Protein AF-A0A1Z9BUB0-F1 (afdb_monomer)

Sequence (163 aa):
MLRFAGHALKAGPKAVQWLTKGIGPGEMILRVLPDVGFGVMAGVQTPGDLTDKLIAGGTQALGGVTGGLLGGKLGGKNQLLANVLDIGGSYAGDFGGMMIGDNAQRLKDKLMGGEGLTAWERMSAEQQAQYAQELEQQILTQYGLIPGTREQYADPTSGYGVA

Mean predicted aligned error: 12.98 Å

Foldseek 3Di:
DVVVVVVCVVVVVVLVCVLCPPQDPVNLCVLLVVQLVVLQVQLVPQDDDNVLSCLRSVLSSVLLSSQLSVQLVVLPPPNVSSNVRSNVRSVVSNVVSNVVSQQVQLVVQVVVVHPSGRSVRVVVVVVVVVVVVVVVVVVCVVVPPDPDDDDDDDDPPPPDDDD

Radius of gyration: 27.04 Å; Cα contacts (8 Å, |Δi|>4): 173; chains: 1; bounding box: 75×51×56 Å

Solvent-accessible surface area (backbone atoms only — not comparable to full-atom values): 8633 Å² total; per-residue (Å²): 116,72,71,56,56,59,47,50,66,62,42,49,63,54,50,52,51,56,57,49,62,90,60,50,75,70,58,46,49,68,61,37,48,59,26,44,50,51,7,51,51,43,18,71,71,42,50,78,53,72,66,54,12,48,40,41,11,47,29,22,18,53,17,11,40,53,21,15,42,50,21,25,57,74,27,60,90,41,64,68,51,10,52,53,29,16,54,54,18,18,54,52,16,25,56,53,13,44,57,52,23,44,53,51,36,15,49,50,27,42,76,74,73,48,94,40,44,32,51,65,54,47,52,52,53,52,51,51,54,51,52,52,52,52,51,50,52,51,50,45,61,74,69,60,77,62,94,81,82,85,83,79,80,79,69,87,83,71,85,73,77,92,131

Structure (mmCIF, N/CA/C/O backbone):
data_AF-A0A1Z9BUB0-F1
#
_entry.id   AF-A0A1Z9BUB0-F1
#
loop_
_atom_site.group_PDB
_atom_site.id
_atom_site.type_symbol
_atom_site.label_atom_id
_atom_site.label_alt_id
_atom_site.label_comp_id
_atom_site.label_asym_id
_atom_site.label_entity_id
_atom_site.label_seq_id
_atom_site.pdbx_PDB_ins_code
_atom_site.Cartn_x
_atom_site.Cartn_y
_atom_site.Cartn_z
_atom_site.occupancy
_atom_site.B_iso_or_equiv
_atom_site.auth_seq_id
_atom_site.auth_comp_id
_atom_site.auth_asym_id
_atom_site.auth_atom_id
_atom_site.pdbx_PDB_model_num
ATOM 1 N N . MET A 1 1 ? -21.123 14.481 -14.863 1.00 49.44 1 MET A N 1
ATOM 2 C CA . MET A 1 1 ? -20.197 13.864 -13.881 1.00 49.44 1 MET A CA 1
ATOM 3 C C . MET A 1 1 ? -20.028 14.668 -12.576 1.00 49.44 1 MET A C 1
ATOM 5 O O . MET A 1 1 ? -19.907 14.048 -11.529 1.00 49.44 1 MET A O 1
ATOM 9 N N . LEU A 1 2 ? -20.135 16.008 -12.567 1.00 53.00 2 LEU A N 1
ATOM 10 C CA . LEU A 1 2 ? -19.987 16.858 -11.359 1.00 53.00 2 LEU A CA 1
ATOM 11 C C . LEU A 1 2 ? -20.948 16.565 -10.179 1.00 53.00 2 LEU A C 1
ATOM 13 O O . LEU A 1 2 ? -20.572 16.727 -9.021 1.00 53.00 2 LEU A O 1
ATOM 17 N N . ARG A 1 3 ? -22.178 16.094 -10.434 1.00 56.69 3 ARG A N 1
ATOM 18 C CA . ARG A 1 3 ? -23.158 15.773 -9.370 1.00 56.69 3 ARG A CA 1
ATOM 19 C C . ARG A 1 3 ? -22.793 14.540 -8.530 1.00 56.69 3 ARG A C 1
ATOM 21 O O . ARG A 1 3 ? -23.112 14.514 -7.342 1.00 56.69 3 ARG A O 1
ATOM 28 N N . PHE A 1 4 ? -22.113 13.559 -9.128 1.00 55.34 4 PHE A N 1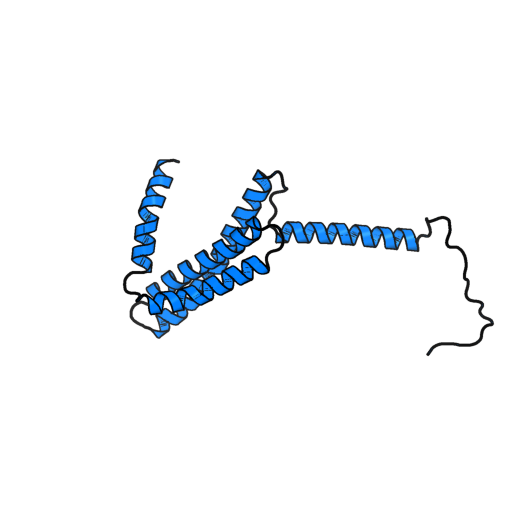
ATOM 29 C CA . PHE A 1 4 ? -21.660 12.348 -8.435 1.00 55.34 4 PHE A CA 1
ATOM 30 C C . PHE A 1 4 ? -20.455 12.631 -7.532 1.00 55.34 4 PHE A C 1
ATOM 32 O O . PHE A 1 4 ? -20.446 12.194 -6.385 1.00 55.34 4 PHE A O 1
ATOM 39 N N . ALA A 1 5 ? -19.505 13.453 -7.991 1.00 54.84 5 ALA A N 1
ATOM 40 C CA . ALA A 1 5 ? -18.363 13.886 -7.182 1.00 54.84 5 ALA A CA 1
ATOM 41 C C . ALA A 1 5 ? -18.803 14.638 -5.909 1.00 54.84 5 ALA A C 1
ATOM 43 O O . ALA A 1 5 ? -18.309 14.361 -4.818 1.00 54.84 5 ALA A O 1
ATOM 44 N N . GLY A 1 6 ? -19.807 15.519 -6.014 1.00 59.19 6 GLY A N 1
ATOM 45 C CA . GLY A 1 6 ? -20.368 16.224 -4.855 1.00 59.19 6 GLY A CA 1
ATOM 46 C C . GLY A 1 6 ? -21.118 15.323 -3.861 1.00 59.19 6 GLY A C 1
ATOM 47 O O . GLY A 1 6 ? -21.157 15.631 -2.671 1.00 59.19 6 GLY A O 1
ATOM 48 N N . HIS A 1 7 ? -21.699 14.207 -4.318 1.00 55.84 7 HIS A N 1
ATOM 49 C CA . HIS A 1 7 ? -22.320 13.211 -3.434 1.00 55.84 7 HIS A CA 1
ATOM 50 C C . HIS A 1 7 ? -21.278 12.315 -2.761 1.00 55.84 7 HIS A C 1
ATOM 52 O O . HIS A 1 7 ? -21.384 12.082 -1.560 1.00 55.84 7 HIS A O 1
ATOM 58 N N . ALA A 1 8 ? -20.242 11.887 -3.487 1.00 57.12 8 ALA A N 1
ATOM 59 C CA . ALA A 1 8 ? -19.133 11.114 -2.930 1.00 57.12 8 ALA A CA 1
ATOM 60 C C . ALA A 1 8 ? -18.386 11.896 -1.833 1.00 57.12 8 ALA A C 1
ATOM 62 O O . ALA A 1 8 ? -18.169 11.374 -0.741 1.00 57.12 8 ALA A O 1
ATOM 63 N N . LEU A 1 9 ? -18.112 13.186 -2.067 1.00 58.09 9 LEU A N 1
ATOM 64 C CA . LEU A 1 9 ? -17.485 14.078 -1.081 1.00 58.09 9 LEU A CA 1
ATOM 65 C C . LEU A 1 9 ? -18.329 14.270 0.191 1.00 58.09 9 LEU A C 1
ATOM 67 O O . LEU A 1 9 ? -17.778 14.430 1.275 1.00 58.09 9 LEU A O 1
ATOM 71 N N . LYS A 1 10 ? -19.664 14.227 0.090 1.00 66.06 10 LYS A N 1
ATOM 72 C CA . LYS A 1 10 ? -20.571 14.314 1.252 1.00 66.06 10 LYS A CA 1
ATOM 73 C C . LYS A 1 10 ? -20.809 12.966 1.938 1.00 66.06 10 LYS A C 1
ATOM 75 O O . LYS A 1 10 ? -21.146 12.936 3.121 1.00 66.06 10 LYS A O 1
ATOM 80 N N . ALA A 1 11 ? -20.669 11.864 1.205 1.00 66.88 11 ALA A N 1
ATOM 81 C CA . ALA A 1 11 ? -20.837 10.511 1.719 1.00 66.88 11 ALA A CA 1
ATOM 82 C C . ALA A 1 11 ? -19.594 10.023 2.472 1.00 66.88 11 ALA A C 1
ATOM 84 O O . ALA A 1 11 ? -19.746 9.332 3.474 1.00 66.88 11 ALA A O 1
ATOM 85 N N . GLY A 1 12 ? -18.392 10.438 2.054 1.00 71.75 12 GLY A N 1
ATOM 86 C CA . GLY A 1 12 ? -17.124 10.052 2.682 1.00 71.75 12 GLY A CA 1
ATOM 87 C C . GLY A 1 12 ? -17.086 10.296 4.197 1.00 71.75 12 GLY A C 1
ATOM 88 O O . GLY A 1 12 ? -16.928 9.337 4.950 1.00 71.75 12 GLY A O 1
ATOM 89 N N . PRO A 1 13 ? -17.339 11.528 4.682 1.00 77.38 13 PRO A N 1
ATOM 90 C CA . PRO A 1 13 ? -17.339 11.815 6.116 1.00 77.38 13 PRO A CA 1
ATOM 91 C C . PRO A 1 13 ? -18.377 11.000 6.894 1.00 77.38 13 PRO A C 1
ATOM 93 O O . PRO A 1 13 ? -18.106 10.556 8.005 1.00 77.38 13 PRO A O 1
ATOM 96 N N . LYS A 1 14 ? -19.554 10.748 6.303 1.00 80.62 14 LYS A N 1
ATOM 97 C CA . LYS A 1 14 ? -20.608 9.930 6.926 1.00 80.62 14 LYS A CA 1
ATOM 98 C C . LYS A 1 14 ? -20.247 8.447 6.966 1.00 80.62 14 LYS A C 1
ATOM 100 O O . LYS A 1 14 ? -20.568 7.785 7.946 1.00 80.62 14 LYS A O 1
ATOM 105 N N . ALA A 1 15 ? -19.595 7.931 5.928 1.00 76.88 15 ALA A N 1
ATOM 106 C CA . ALA A 1 15 ? -19.131 6.551 5.867 1.00 76.88 15 ALA A CA 1
ATOM 107 C C . ALA A 1 15 ? -18.017 6.307 6.889 1.00 76.88 15 ALA A C 1
ATOM 109 O O . ALA A 1 15 ? -18.110 5.361 7.665 1.00 76.88 15 ALA A O 1
ATOM 110 N N . VAL A 1 16 ? -17.039 7.216 6.972 1.00 78.81 16 VAL A N 1
ATOM 111 C CA . VAL A 1 16 ? -15.986 7.178 7.997 1.00 78.81 16 VAL A CA 1
ATOM 112 C C . VAL A 1 16 ? -16.600 7.275 9.388 1.00 78.81 16 VAL A C 1
ATOM 114 O O . VAL A 1 16 ? -16.339 6.424 10.227 1.00 78.81 16 VAL A O 1
ATOM 117 N N . GLN A 1 17 ? -17.481 8.251 9.629 1.00 82.12 17 GLN A N 1
ATOM 118 C CA . GLN A 1 17 ? -18.158 8.392 10.919 1.00 82.12 17 GLN A CA 1
ATOM 119 C C . GLN A 1 17 ? -18.971 7.147 11.277 1.00 82.12 17 GLN A C 1
ATOM 121 O O . GLN A 1 17 ? -19.027 6.764 12.440 1.00 82.12 17 GLN A O 1
ATOM 126 N N . TRP A 1 18 ? -19.613 6.504 10.302 1.00 84.12 18 TRP A N 1
ATOM 127 C CA . TRP A 1 18 ? -20.315 5.251 10.531 1.00 84.12 18 TRP A CA 1
ATOM 128 C C . TRP A 1 18 ? -19.324 4.142 10.894 1.00 84.12 18 TRP A C 1
ATOM 130 O O . TRP A 1 18 ? -19.525 3.512 11.929 1.00 84.12 18 TRP A O 1
ATOM 140 N N . LEU A 1 19 ? -18.262 3.920 10.118 1.00 81.75 19 LEU A N 1
ATOM 141 C CA . LEU A 1 19 ? -17.247 2.886 10.371 1.00 81.75 19 LEU A CA 1
ATOM 142 C C . LEU A 1 19 ? -16.574 3.037 11.741 1.00 81.75 19 LEU A C 1
ATOM 144 O O . LEU A 1 19 ? -16.352 2.044 12.421 1.00 81.75 19 LEU A O 1
ATOM 148 N N . THR A 1 20 ? -16.324 4.269 12.180 1.00 83.31 20 THR A N 1
ATOM 149 C CA . THR A 1 20 ? -15.626 4.548 13.442 1.00 83.31 20 THR A CA 1
ATOM 150 C C . THR A 1 20 ? -16.556 4.691 14.650 1.00 83.31 20 THR A C 1
ATOM 152 O O . THR A 1 20 ? -16.093 4.760 15.790 1.00 83.31 20 THR A O 1
ATOM 155 N N . LYS A 1 21 ? -17.881 4.723 14.445 1.00 85.38 21 LYS A N 1
ATOM 156 C CA . LYS A 1 21 ? -18.854 4.923 15.528 1.00 85.38 21 LYS A CA 1
ATOM 157 C C . LYS A 1 21 ? -18.776 3.797 16.560 1.00 85.38 21 LYS A C 1
ATOM 159 O O . LYS A 1 21 ? -19.112 2.656 16.256 1.00 85.38 21 LYS A O 1
ATOM 164 N N . GLY A 1 22 ? -18.467 4.162 17.804 1.00 78.94 22 GLY A N 1
ATOM 165 C CA . GLY A 1 22 ? -18.427 3.238 18.942 1.00 78.94 22 GLY A CA 1
ATOM 166 C C . GLY A 1 22 ? -17.057 2.610 19.198 1.00 78.94 22 GLY A C 1
ATOM 167 O O . GLY A 1 22 ? -16.927 1.874 20.167 1.00 78.94 22 GLY A O 1
ATOM 168 N N . ILE A 1 23 ? -16.050 2.930 18.380 1.00 80.94 23 ILE A N 1
ATOM 169 C CA . ILE A 1 23 ? -14.666 2.495 18.578 1.00 80.94 23 ILE A CA 1
ATOM 170 C C . ILE A 1 23 ? -13.935 3.566 19.393 1.00 80.94 23 ILE A C 1
ATOM 172 O O . ILE A 1 23 ? -13.947 4.747 19.038 1.00 80.94 23 ILE A O 1
ATOM 176 N N . GLY A 1 24 ? -13.312 3.166 20.502 1.00 85.69 24 GLY A N 1
ATOM 177 C CA . GLY A 1 24 ? -12.505 4.074 21.317 1.00 85.69 24 GLY A CA 1
ATOM 178 C C . GLY A 1 24 ? -11.199 4.480 20.611 1.00 85.69 24 GLY A C 1
ATOM 179 O O . GLY A 1 24 ? -10.694 3.718 19.789 1.00 85.69 24 GLY A O 1
ATOM 180 N N . PRO A 1 25 ? -10.584 5.630 20.948 1.00 82.06 25 PRO A N 1
ATOM 181 C CA . PRO A 1 25 ? -9.336 6.074 20.315 1.00 82.06 25 PRO A CA 1
ATOM 182 C C . PRO A 1 25 ? -8.186 5.060 20.424 1.00 82.06 25 PRO A C 1
ATOM 184 O O . PRO A 1 25 ? -7.445 4.868 19.466 1.00 82.06 25 PRO A O 1
ATOM 187 N N . GLY A 1 26 ? -8.056 4.375 21.567 1.00 83.31 26 GLY A N 1
ATOM 188 C CA . GLY A 1 26 ? -7.028 3.345 21.762 1.00 83.31 26 GLY A CA 1
ATOM 189 C C . GLY A 1 26 ? -7.270 2.085 20.926 1.00 83.31 26 GLY A C 1
ATOM 190 O O . GLY A 1 26 ? -6.343 1.560 20.321 1.00 83.31 26 GLY A O 1
ATOM 191 N N . GLU A 1 27 ? -8.524 1.638 20.830 1.00 80.75 27 GLU A N 1
ATOM 192 C CA . GLU A 1 27 ? -8.912 0.496 19.991 1.00 80.75 27 GLU A CA 1
ATOM 193 C C . GLU A 1 27 ? -8.751 0.818 18.499 1.00 80.75 27 GLU A C 1
ATOM 195 O O . GLU A 1 27 ? -8.285 -0.018 17.733 1.00 80.75 27 GLU A O 1
ATOM 200 N N . MET A 1 28 ? -9.058 2.056 18.096 1.00 83.94 28 MET A N 1
ATOM 201 C CA . MET A 1 28 ? -8.836 2.542 16.734 1.00 83.94 28 MET A CA 1
ATOM 202 C C . MET A 1 28 ? -7.359 2.470 16.348 1.00 83.94 28 MET A C 1
ATOM 204 O O . MET A 1 28 ? -7.033 1.972 15.278 1.00 83.94 28 MET A O 1
ATOM 208 N N . ILE A 1 29 ? -6.461 2.936 17.222 1.00 85.31 29 ILE A N 1
ATOM 209 C CA . ILE A 1 29 ? -5.017 2.871 16.968 1.00 85.31 29 ILE A CA 1
ATOM 210 C C . ILE A 1 29 ? -4.577 1.419 16.790 1.00 85.31 29 ILE A C 1
ATOM 212 O O . ILE A 1 29 ? -3.883 1.118 15.827 1.00 85.31 29 ILE A O 1
ATOM 216 N N . LEU A 1 30 ? -5.010 0.514 17.673 1.00 83.88 30 LEU A N 1
ATOM 217 C CA . LEU A 1 30 ? -4.634 -0.900 17.594 1.00 83.88 30 LEU A CA 1
ATOM 218 C C . LEU A 1 30 ? -5.158 -1.596 16.331 1.00 83.88 30 LEU A C 1
ATOM 220 O O . LEU A 1 30 ? -4.496 -2.506 15.844 1.00 83.88 30 LEU A O 1
ATOM 224 N N . ARG A 1 31 ? -6.302 -1.160 15.791 1.00 77.94 31 ARG A N 1
ATOM 225 C CA . ARG A 1 31 ? -6.837 -1.659 14.515 1.00 77.94 31 ARG A CA 1
ATOM 226 C C . ARG A 1 31 ? -6.129 -1.078 13.295 1.00 77.94 31 ARG A C 1
ATOM 228 O O . ARG A 1 31 ? -5.878 -1.795 12.344 1.00 77.94 31 ARG A O 1
ATOM 235 N N . VAL A 1 32 ? -5.793 0.209 13.323 1.00 83.81 32 VAL A N 1
ATOM 236 C CA . VAL A 1 32 ? -5.187 0.910 12.178 1.00 83.81 32 VAL A CA 1
ATOM 237 C C . VAL A 1 32 ? -3.692 0.613 12.044 1.00 83.81 32 VAL A C 1
ATOM 239 O O . VAL A 1 32 ? -3.162 0.583 10.936 1.00 83.81 32 VAL A O 1
ATOM 242 N N . LEU A 1 33 ? -2.989 0.408 13.162 1.00 85.12 33 LEU A N 1
ATOM 243 C CA . LEU A 1 33 ? -1.531 0.282 13.179 1.00 85.12 33 LEU A CA 1
ATOM 244 C C . LEU A 1 33 ? -0.998 -0.872 12.302 1.00 85.12 33 LEU A C 1
ATOM 246 O O . LEU A 1 33 ? -0.055 -0.617 11.550 1.00 85.12 33 LEU A O 1
ATOM 250 N N . PRO A 1 34 ? -1.556 -2.101 12.347 1.00 82.25 34 PRO A N 1
ATOM 251 C CA . PRO A 1 34 ? -1.088 -3.193 11.497 1.00 82.25 34 PRO A CA 1
ATOM 252 C C . PRO A 1 34 ? -1.241 -2.878 10.005 1.00 82.25 34 PRO A C 1
ATOM 254 O O . PRO A 1 34 ? -0.277 -3.039 9.261 1.00 82.25 34 PRO A O 1
ATOM 257 N N . ASP A 1 35 ? -2.394 -2.349 9.587 1.00 84.00 35 ASP A N 1
ATOM 258 C CA . ASP A 1 35 ? -2.690 -2.030 8.182 1.00 84.00 35 ASP A CA 1
ATOM 259 C C . ASP A 1 35 ? -1.799 -0.895 7.651 1.00 84.00 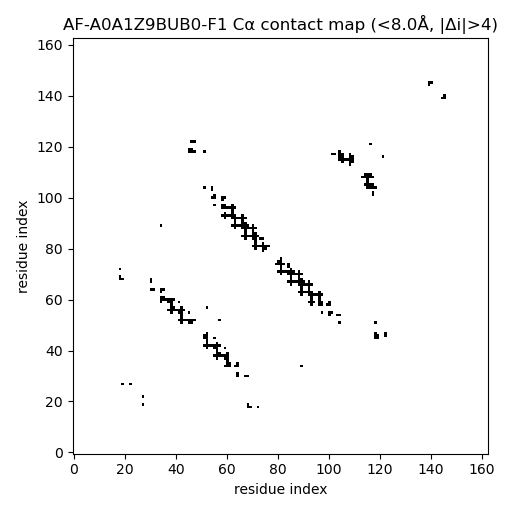35 ASP A C 1
ATOM 261 O O . ASP A 1 35 ? -1.292 -0.953 6.531 1.00 84.00 35 ASP A O 1
ATOM 265 N N . VAL A 1 36 ? -1.519 0.121 8.476 1.00 84.69 36 VAL A N 1
ATOM 266 C CA . VAL A 1 36 ? -0.523 1.156 8.152 1.00 84.69 36 VAL A CA 1
ATOM 267 C C . VAL A 1 36 ? 0.871 0.545 8.034 1.00 84.69 36 VAL A C 1
ATOM 269 O O . VAL A 1 36 ? 1.614 0.900 7.122 1.00 84.69 36 VAL A O 1
ATOM 272 N N . GLY A 1 37 ? 1.229 -0.387 8.920 1.00 85.38 37 GLY A N 1
ATOM 273 C CA . GLY A 1 37 ? 2.482 -1.134 8.839 1.00 85.38 37 GLY A CA 1
ATOM 274 C C . GLY A 1 37 ? 2.608 -1.909 7.527 1.00 85.38 37 GLY A C 1
ATOM 275 O O . GLY A 1 37 ? 3.630 -1.797 6.848 1.00 85.38 37 GLY A O 1
ATOM 276 N N . PHE A 1 38 ? 1.559 -2.630 7.125 1.00 82.50 38 PHE A N 1
ATOM 277 C CA . PHE A 1 38 ? 1.514 -3.341 5.847 1.00 82.50 38 PHE A CA 1
ATOM 278 C C . PHE A 1 38 ? 1.575 -2.390 4.654 1.00 82.50 38 PHE A C 1
ATOM 280 O O . PHE A 1 38 ? 2.337 -2.646 3.725 1.00 82.50 38 PHE A O 1
ATOM 287 N N . GLY A 1 39 ? 0.877 -1.256 4.700 1.00 78.88 39 GLY A N 1
ATOM 288 C CA . GLY A 1 39 ? 0.971 -0.232 3.663 1.00 78.88 39 GLY A CA 1
ATOM 289 C C . GLY A 1 39 ? 2.370 0.371 3.547 1.00 78.88 39 GLY A C 1
ATOM 290 O O . GLY A 1 39 ? 2.894 0.513 2.444 1.00 78.88 39 GLY A O 1
AT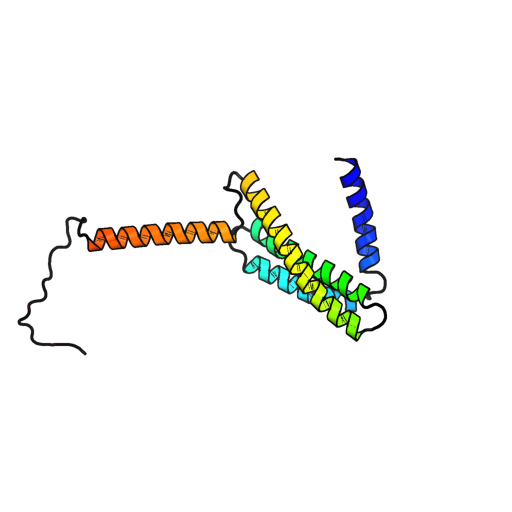OM 291 N N . VAL A 1 40 ? 3.043 0.663 4.663 1.00 88.12 40 VAL A N 1
ATOM 292 C CA . VAL A 1 40 ? 4.445 1.105 4.624 1.00 88.12 40 VAL A CA 1
ATOM 293 C C . VAL A 1 40 ? 5.304 0.035 3.964 1.00 88.12 40 VAL A C 1
ATOM 295 O O . VAL A 1 40 ? 6.002 0.351 3.004 1.00 88.12 40 VAL A O 1
ATOM 298 N N . MET A 1 41 ? 5.211 -1.223 4.408 1.00 89.38 41 MET A N 1
ATOM 299 C CA . MET A 1 41 ? 5.971 -2.340 3.834 1.00 89.38 41 MET A CA 1
ATOM 300 C C . MET A 1 41 ? 5.718 -2.506 2.334 1.00 89.38 41 MET A C 1
ATOM 302 O O . MET A 1 41 ? 6.674 -2.674 1.578 1.00 89.38 41 MET A O 1
ATOM 306 N N . ALA A 1 42 ? 4.467 -2.392 1.894 1.00 83.12 42 ALA A N 1
ATOM 307 C CA . ALA A 1 42 ? 4.097 -2.432 0.487 1.00 83.12 42 ALA A CA 1
ATOM 308 C C . ALA A 1 42 ? 4.738 -1.290 -0.308 1.00 83.12 42 ALA A C 1
ATOM 310 O O . ALA A 1 42 ? 5.318 -1.518 -1.369 1.00 83.12 42 ALA A O 1
ATOM 311 N N . GLY A 1 43 ? 4.717 -0.070 0.231 1.00 84.56 43 GLY A N 1
ATOM 312 C CA . GLY A 1 43 ? 5.405 1.069 -0.366 1.00 84.56 43 GLY A CA 1
ATOM 313 C C . GLY A 1 43 ? 6.920 0.862 -0.452 1.00 84.56 43 GLY A C 1
ATOM 314 O O . GLY A 1 43 ? 7.523 1.214 -1.460 1.00 84.56 43 GLY A O 1
ATOM 315 N N . VAL A 1 44 ? 7.555 0.257 0.560 1.00 91.00 44 VAL A N 1
ATOM 316 C CA . VAL A 1 44 ? 9.011 0.014 0.531 1.00 91.00 44 VAL A CA 1
ATOM 317 C C . VAL A 1 44 ? 9.384 -1.063 -0.491 1.00 91.00 44 VAL A C 1
ATOM 319 O O . VAL A 1 44 ? 10.393 -0.918 -1.180 1.00 91.00 44 VAL A O 1
ATOM 322 N N . GLN A 1 45 ? 8.570 -2.117 -0.595 1.00 88.25 45 GLN A N 1
ATOM 323 C CA . GLN A 1 45 ? 8.790 -3.247 -1.503 1.00 88.25 45 GLN A CA 1
ATOM 324 C C . GLN A 1 45 ? 8.429 -2.933 -2.956 1.00 88.25 45 GLN A C 1
ATOM 326 O O . GLN A 1 45 ? 8.928 -3.598 -3.858 1.00 88.25 45 GLN A O 1
ATOM 331 N N . THR A 1 46 ? 7.584 -1.930 -3.194 1.00 88.81 46 THR A N 1
ATOM 332 C CA . THR A 1 46 ? 7.197 -1.530 -4.548 1.00 88.81 46 THR A CA 1
ATOM 333 C C . THR A 1 46 ? 8.394 -0.901 -5.272 1.00 88.81 46 THR A C 1
ATOM 335 O O . THR A 1 46 ? 8.963 0.081 -4.777 1.00 88.81 46 THR A O 1
ATOM 338 N N . PRO A 1 47 ? 8.807 -1.441 -6.435 1.00 81.56 47 PRO A N 1
ATOM 339 C CA . PRO A 1 47 ? 9.854 -0.838 -7.249 1.00 81.56 47 PRO A CA 1
ATOM 340 C C . PRO A 1 47 ? 9.372 0.491 -7.856 1.00 81.56 47 PRO A C 1
ATOM 342 O O . PRO A 1 47 ? 8.184 0.797 -7.856 1.00 81.56 47 PRO A O 1
ATOM 345 N N . GLY A 1 48 ? 10.288 1.300 -8.386 1.00 87.94 48 GLY A N 1
ATOM 346 C CA . GLY A 1 48 ? 9.949 2.569 -9.042 1.00 87.94 48 GLY A CA 1
ATOM 347 C C . GLY A 1 48 ? 10.045 3.805 -8.142 1.00 87.94 48 GLY A C 1
ATOM 348 O O . GLY A 1 48 ? 10.803 3.836 -7.166 1.00 87.94 48 GLY A O 1
ATOM 349 N N . ASP A 1 49 ? 9.326 4.862 -8.528 1.00 90.31 49 ASP A N 1
ATOM 350 C CA . ASP A 1 49 ? 9.459 6.195 -7.934 1.00 90.31 49 ASP A CA 1
ATOM 351 C C . ASP A 1 49 ? 8.637 6.378 -6.644 1.00 90.31 49 ASP A C 1
ATOM 353 O O . ASP A 1 49 ? 7.839 5.530 -6.246 1.00 90.31 49 ASP A O 1
ATOM 357 N N . LEU A 1 50 ? 8.824 7.516 -5.963 1.00 90.94 50 LEU A N 1
ATOM 358 C CA . LEU A 1 50 ? 8.096 7.829 -4.728 1.00 90.94 50 LEU A CA 1
ATOM 359 C C . LEU A 1 50 ? 6.569 7.821 -4.921 1.00 90.94 50 LEU A C 1
ATOM 361 O O . LEU A 1 50 ? 5.844 7.478 -3.991 1.00 90.94 50 LEU A O 1
ATOM 365 N N . THR A 1 51 ? 6.074 8.172 -6.108 1.00 88.88 51 THR A N 1
ATOM 366 C CA . THR A 1 51 ? 4.635 8.192 -6.400 1.00 88.88 51 THR A CA 1
ATOM 367 C C . THR A 1 51 ? 4.087 6.775 -6.484 1.00 88.88 51 THR A C 1
ATOM 369 O O . THR A 1 51 ? 3.046 6.498 -5.900 1.00 88.88 51 THR A O 1
ATOM 372 N N . ASP A 1 52 ? 4.797 5.860 -7.142 1.00 86.12 52 ASP A N 1
ATOM 373 C CA . ASP A 1 52 ? 4.394 4.456 -7.246 1.00 86.12 52 ASP A CA 1
ATOM 374 C C . ASP A 1 52 ? 4.351 3.788 -5.865 1.00 86.12 52 ASP A C 1
ATOM 376 O O . ASP A 1 52 ? 3.394 3.074 -5.551 1.00 86.12 52 ASP A O 1
ATOM 380 N N . LYS A 1 53 ? 5.327 4.111 -5.006 1.00 93.19 53 LYS A N 1
ATOM 381 C CA . LYS A 1 53 ? 5.393 3.663 -3.606 1.00 93.19 53 LYS A CA 1
ATOM 382 C C . LYS A 1 53 ? 4.278 4.241 -2.743 1.00 93.19 53 LYS A C 1
ATOM 384 O O . LYS A 1 53 ? 3.685 3.518 -1.947 1.00 93.19 53 LYS A O 1
ATOM 389 N N . LEU A 1 54 ? 3.984 5.534 -2.891 1.00 91.75 54 LEU A N 1
ATOM 390 C CA . LEU A 1 54 ? 2.888 6.189 -2.175 1.00 91.75 54 LEU A CA 1
ATOM 391 C C . LEU A 1 54 ? 1.527 5.658 -2.618 1.00 91.75 54 LEU A C 1
ATOM 393 O O . LEU A 1 54 ? 0.654 5.490 -1.772 1.00 91.75 54 LEU A O 1
ATOM 397 N N . ILE A 1 55 ? 1.346 5.374 -3.911 1.00 89.38 55 ILE A N 1
ATOM 398 C CA . ILE A 1 55 ? 0.126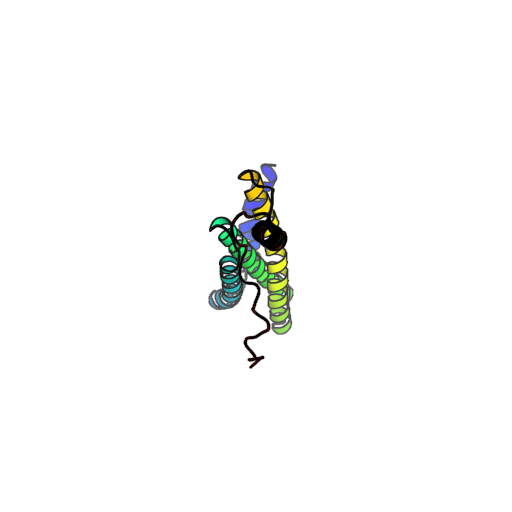 4.742 -4.411 1.00 89.38 55 ILE A CA 1
ATOM 399 C C . ILE A 1 55 ? 0.006 3.352 -3.798 1.00 89.38 55 ILE A C 1
ATOM 401 O O . ILE A 1 55 ? -0.978 3.112 -3.115 1.00 89.38 55 ILE A O 1
ATOM 405 N N . ALA A 1 56 ? 1.010 2.487 -3.955 1.00 85.75 56 ALA A N 1
ATOM 406 C CA . ALA A 1 56 ? 0.953 1.118 -3.448 1.00 85.75 56 ALA A CA 1
ATOM 407 C C . ALA A 1 56 ? 0.731 1.069 -1.930 1.00 85.75 56 ALA A C 1
ATOM 409 O O . ALA A 1 56 ? -0.212 0.441 -1.452 1.00 85.75 56 ALA A O 1
ATOM 410 N N . GLY A 1 57 ? 1.549 1.795 -1.167 1.00 85.69 57 GLY A N 1
ATOM 411 C CA . GLY A 1 57 ? 1.431 1.806 0.284 1.00 85.69 57 GLY A CA 1
ATOM 412 C C . GLY A 1 57 ? 0.173 2.503 0.790 1.00 85.69 57 GLY A C 1
ATOM 413 O O . GLY A 1 57 ? -0.451 2.044 1.746 1.00 85.69 57 GLY A O 1
ATOM 414 N N . GLY A 1 58 ? -0.241 3.587 0.132 1.00 87.75 58 GLY A N 1
ATOM 415 C CA . GLY A 1 58 ? -1.436 4.342 0.491 1.00 87.75 58 GLY A CA 1
ATOM 416 C C . GLY A 1 58 ? -2.726 3.587 0.189 1.00 87.75 58 GLY A C 1
ATOM 417 O O . GLY A 1 58 ? -3.615 3.547 1.036 1.00 87.75 58 GLY A O 1
ATOM 418 N N . THR A 1 59 ? -2.846 2.963 -0.985 1.00 86.62 59 THR A N 1
ATOM 419 C CA . THR A 1 59 ? -4.051 2.200 -1.341 1.00 86.62 59 THR A CA 1
ATOM 420 C C . THR A 1 59 ? -4.174 0.927 -0.527 1.00 86.62 59 THR A C 1
ATOM 422 O O . THR A 1 59 ? -5.293 0.561 -0.181 1.00 86.62 59 THR A O 1
ATOM 425 N N . GLN A 1 60 ? -3.055 0.288 -0.180 1.00 83.06 60 GLN A N 1
ATOM 426 C CA . GLN A 1 60 ? -3.069 -0.885 0.683 1.00 83.06 60 GLN A CA 1
ATOM 427 C C . GLN A 1 60 ? -3.433 -0.500 2.122 1.00 83.06 60 GLN A C 1
ATOM 429 O O . GLN A 1 60 ? -4.436 -0.986 2.621 1.00 83.06 60 GLN A O 1
ATOM 434 N N . ALA A 1 61 ? -2.772 0.495 2.731 1.00 86.25 61 ALA A N 1
ATOM 435 C CA . ALA A 1 61 ? -3.150 0.974 4.069 1.00 86.25 61 ALA A CA 1
ATOM 436 C C . ALA A 1 61 ? -4.626 1.403 4.156 1.00 86.25 61 ALA A C 1
ATOM 438 O O . ALA A 1 61 ? -5.326 1.061 5.106 1.00 86.25 61 ALA A O 1
ATOM 439 N N . LEU A 1 62 ? -5.127 2.155 3.168 1.00 88.00 62 LEU A N 1
ATOM 440 C CA . LEU A 1 62 ? -6.534 2.567 3.141 1.00 88.00 62 LEU A CA 1
ATOM 441 C C . LEU A 1 62 ? -7.480 1.385 2.899 1.00 88.00 62 LEU A C 1
ATOM 443 O O . LEU A 1 62 ? -8.571 1.363 3.475 1.00 88.00 62 LEU A O 1
ATOM 447 N N . GLY A 1 63 ? -7.081 0.432 2.056 1.00 84.25 63 GLY A N 1
ATOM 448 C CA . GLY A 1 63 ? -7.813 -0.797 1.775 1.00 84.25 63 GLY A CA 1
ATOM 449 C C . GLY A 1 63 ? -7.974 -1.651 3.027 1.00 84.25 63 GLY A C 1
ATOM 450 O O . GLY A 1 63 ? -9.112 -1.922 3.412 1.00 84.25 63 GLY A O 1
ATOM 451 N N . GLY A 1 64 ? -6.868 -1.983 3.693 1.00 81.25 64 GLY A N 1
ATOM 452 C CA . GLY A 1 64 ? -6.831 -2.748 4.937 1.00 81.25 64 GLY A CA 1
ATOM 453 C C . GLY A 1 64 ? -7.653 -2.099 6.039 1.00 81.25 64 GLY A C 1
ATOM 454 O O . GLY A 1 64 ? -8.624 -2.696 6.498 1.00 81.25 64 GLY A O 1
ATOM 455 N N . VAL A 1 65 ? -7.391 -0.822 6.352 1.00 86.25 65 VAL A N 1
ATOM 456 C CA . VAL A 1 65 ? -8.132 -0.102 7.405 1.00 86.25 65 VAL A CA 1
ATOM 457 C C . VAL A 1 65 ? -9.632 -0.086 7.118 1.00 86.25 65 VAL A C 1
ATOM 459 O O . VAL A 1 65 ? -10.454 -0.306 8.008 1.00 86.25 65 VAL A O 1
ATOM 462 N N . THR A 1 66 ? -10.025 0.189 5.872 1.00 87.69 66 THR A N 1
ATOM 463 C CA . THR A 1 66 ? -11.450 0.254 5.516 1.00 87.69 66 THR A CA 1
ATOM 464 C C . THR A 1 66 ? -12.096 -1.130 5.556 1.00 87.69 66 THR A C 1
ATOM 466 O O . THR A 1 66 ? -13.221 -1.267 6.044 1.00 87.69 66 THR A O 1
ATOM 469 N N . GLY A 1 67 ? -11.397 -2.149 5.055 1.00 83.94 67 GLY A N 1
ATOM 470 C CA . GLY A 1 67 ? -11.853 -3.533 5.029 1.00 83.94 67 GLY A CA 1
ATOM 471 C C . GLY A 1 67 ? -12.014 -4.117 6.429 1.00 83.94 67 GLY A C 1
ATOM 472 O O . GLY A 1 67 ? -13.068 -4.684 6.724 1.00 83.94 67 GLY A O 1
ATOM 473 N N . GLY A 1 68 ? -11.031 -3.910 7.307 1.00 81.44 68 GLY A N 1
ATOM 474 C CA . GLY A 1 68 ? -11.057 -4.374 8.691 1.00 81.44 68 GLY A CA 1
ATOM 475 C C . GLY A 1 68 ? -12.159 -3.712 9.501 1.00 81.44 68 GLY A C 1
ATOM 476 O O . GLY A 1 68 ? -13.036 -4.388 10.042 1.00 81.44 68 GLY A O 1
ATOM 477 N N .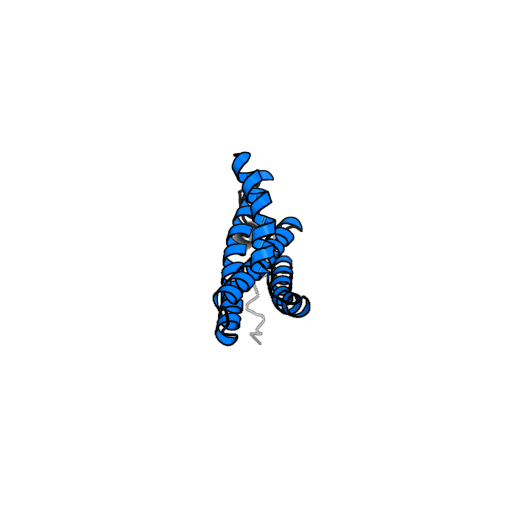 LEU A 1 69 ? -12.249 -2.377 9.458 1.00 86.31 69 LEU A N 1
ATOM 478 C CA . LEU A 1 69 ? -13.323 -1.647 10.142 1.00 86.31 69 LEU A CA 1
ATOM 479 C C . LEU A 1 69 ? -14.720 -2.088 9.682 1.00 86.31 69 LEU A C 1
ATOM 481 O O . LEU A 1 69 ? -15.641 -2.185 10.498 1.00 86.31 69 LEU A O 1
ATOM 485 N N . LEU A 1 70 ? -14.900 -2.364 8.386 1.00 87.50 70 LEU A N 1
ATOM 486 C CA . LEU A 1 70 ? -16.164 -2.879 7.866 1.00 87.50 70 LEU A CA 1
ATOM 487 C C . LEU A 1 70 ? -16.426 -4.310 8.355 1.00 87.50 70 LEU A C 1
ATOM 489 O O . LEU A 1 70 ? -17.527 -4.598 8.830 1.00 87.50 70 LEU A O 1
ATOM 493 N N . GLY A 1 71 ? -15.427 -5.187 8.271 1.00 82.88 71 GLY A N 1
ATOM 494 C CA . GLY A 1 71 ? -15.507 -6.577 8.707 1.00 82.88 71 GLY A CA 1
ATOM 495 C C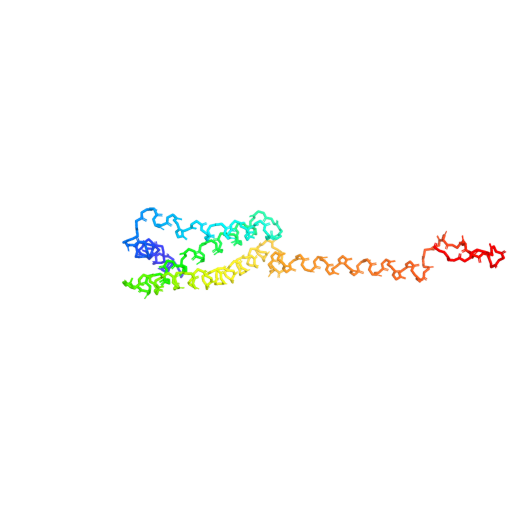 . GLY A 1 71 ? -15.811 -6.708 10.200 1.00 82.88 71 GLY A C 1
ATOM 496 O O . GLY A 1 71 ? -16.794 -7.348 10.581 1.00 82.88 71 GLY A O 1
ATOM 497 N N . GLY A 1 72 ? -15.062 -6.004 11.048 1.00 80.81 72 GLY A N 1
ATOM 498 C CA . GLY A 1 72 ? -15.286 -5.969 12.492 1.00 80.81 72 GLY A CA 1
ATOM 499 C C . GLY A 1 72 ? -16.685 -5.482 12.856 1.00 80.81 72 GLY A C 1
ATOM 500 O O . GLY A 1 72 ? -17.344 -6.034 13.740 1.00 80.81 72 GLY A O 1
ATOM 501 N N . LYS A 1 73 ? -17.209 -4.512 12.102 1.00 85.12 73 LYS A N 1
ATOM 502 C CA . LYS A 1 73 ? -18.567 -4.011 12.300 1.00 85.12 73 LYS A CA 1
ATOM 503 C C . LYS A 1 73 ? -19.655 -5.010 11.899 1.00 85.12 73 LYS A C 1
ATOM 505 O O . LYS A 1 73 ? -20.691 -5.063 12.566 1.00 85.12 73 LYS A O 1
ATOM 510 N N . LEU A 1 74 ? -19.433 -5.815 10.858 1.00 85.56 74 LEU A N 1
ATOM 511 C CA . LEU A 1 74 ? -20.346 -6.896 10.465 1.00 85.56 74 LEU A CA 1
ATOM 512 C C . LEU A 1 74 ? -20.420 -8.011 11.522 1.00 85.56 74 LEU A C 1
ATOM 514 O O . LEU A 1 74 ? -21.458 -8.658 11.644 1.00 85.56 74 LEU A O 1
ATOM 518 N N . GLY A 1 75 ? -19.377 -8.186 12.340 1.00 79.94 75 GLY A N 1
ATOM 519 C CA . GLY A 1 75 ? -19.386 -9.121 13.473 1.00 79.94 75 GLY A CA 1
ATOM 520 C C . GLY A 1 75 ? -20.257 -8.692 14.661 1.00 79.94 75 GLY A C 1
ATOM 521 O O . GLY A 1 75 ? -20.592 -9.512 15.523 1.00 79.94 75 GLY A O 1
ATOM 522 N N . GLY A 1 76 ? -20.691 -7.429 14.697 1.00 81.12 76 GLY A N 1
ATOM 523 C CA . GLY A 1 76 ? -21.674 -6.929 15.655 1.00 81.12 76 GLY A CA 1
ATOM 524 C C . GLY A 1 76 ? -21.226 -7.050 17.116 1.00 81.12 76 GLY A C 1
ATOM 525 O O . GLY A 1 76 ? -20.170 -6.561 17.498 1.00 81.12 76 GLY A O 1
ATOM 526 N N . LYS A 1 77 ? -22.065 -7.659 17.968 1.00 83.38 77 LYS A N 1
ATOM 527 C CA . LYS A 1 77 ? -21.802 -7.795 19.418 1.00 83.38 77 LYS A CA 1
ATOM 528 C C . LYS A 1 77 ? -20.925 -8.999 19.779 1.00 83.38 77 LYS A C 1
ATOM 530 O O . LYS A 1 77 ? -20.527 -9.127 20.934 1.00 83.38 77 LYS A O 1
ATOM 535 N N . ASN A 1 78 ? -20.665 -9.902 18.836 1.00 86.56 78 ASN A N 1
ATOM 536 C CA . ASN A 1 78 ? -19.838 -11.073 19.088 1.00 86.56 78 ASN A CA 1
ATOM 537 C C . ASN A 1 78 ? -18.373 -10.695 18.854 1.00 86.56 78 ASN A C 1
ATOM 539 O O . ASN A 1 78 ? -17.946 -10.584 17.711 1.00 86.56 78 ASN A O 1
ATOM 543 N N . GLN A 1 79 ? -17.612 -10.504 19.935 1.00 82.25 79 GLN A N 1
ATOM 544 C CA . GLN A 1 79 ? -16.207 -10.086 19.857 1.00 82.25 79 GLN A CA 1
ATOM 545 C C . GLN A 1 79 ? -15.331 -11.058 19.061 1.00 82.25 79 GLN A C 1
ATOM 547 O O . GLN A 1 79 ? -14.454 -10.617 18.326 1.00 82.25 79 GLN A O 1
ATOM 552 N N . LEU A 1 80 ? -15.575 -12.368 19.163 1.00 87.38 80 LEU A N 1
ATOM 553 C CA . LEU A 1 80 ? -14.806 -13.356 18.409 1.00 87.38 80 LEU A CA 1
ATOM 554 C C . LEU A 1 80 ? -15.090 -13.237 16.909 1.00 87.38 80 LEU A C 1
ATOM 556 O O . LEU A 1 80 ? -14.164 -13.194 16.105 1.00 87.38 80 LEU A O 1
ATOM 560 N N . LEU A 1 81 ? -16.368 -13.137 16.539 1.00 85.44 81 LEU A N 1
ATOM 561 C CA . LEU A 1 81 ? -16.766 -12.971 15.143 1.00 85.44 81 LEU A CA 1
ATOM 562 C C . LEU A 1 81 ? -16.298 -11.623 14.581 1.00 85.44 81 LEU A C 1
ATOM 564 O O . LEU A 1 81 ? -15.820 -11.576 13.455 1.00 85.44 81 LEU A O 1
ATOM 568 N N . ALA A 1 82 ? -16.393 -10.549 15.369 1.00 82.19 82 ALA A N 1
ATOM 569 C CA . ALA A 1 82 ? -15.884 -9.232 15.010 1.00 82.19 82 ALA A CA 1
ATOM 570 C C . ALA A 1 82 ? -14.381 -9.281 14.737 1.00 82.19 82 ALA A C 1
ATOM 572 O O . ALA A 1 82 ? -13.967 -8.844 13.678 1.00 82.19 82 ALA A O 1
ATOM 573 N N . ASN A 1 83 ? -13.576 -9.891 15.606 1.00 80.06 83 ASN A N 1
ATOM 574 C CA . ASN A 1 83 ? -12.130 -9.977 15.389 1.00 80.06 83 ASN A CA 1
ATOM 575 C C . ASN A 1 83 ? -11.760 -10.827 14.163 1.00 80.06 83 ASN A C 1
ATOM 577 O O . ASN A 1 83 ? -10.867 -10.457 13.409 1.00 80.06 83 ASN A O 1
ATOM 581 N N . VAL A 1 84 ? -12.446 -11.953 13.932 1.00 85.81 84 VAL A N 1
ATOM 582 C CA . VAL A 1 84 ? -12.190 -12.792 12.746 1.00 85.81 84 VAL A CA 1
ATOM 583 C C . VAL A 1 84 ? -12.562 -12.056 11.459 1.00 85.81 84 VAL A C 1
ATOM 585 O O . VAL A 1 84 ? -11.813 -12.109 10.485 1.00 85.81 84 VAL A O 1
ATOM 588 N N . LEU A 1 85 ? -13.700 -11.360 11.450 1.00 86.94 85 LEU A N 1
ATOM 589 C CA . LEU A 1 85 ? -14.135 -10.586 10.292 1.00 86.94 85 LEU A CA 1
ATOM 590 C C . LEU A 1 85 ? -13.316 -9.309 10.095 1.00 86.94 85 LEU A C 1
ATOM 592 O O . LEU A 1 85 ? -13.158 -8.902 8.956 1.00 86.94 85 LEU A O 1
ATOM 596 N N . ASP A 1 86 ? -12.791 -8.698 11.157 1.00 82.06 86 ASP A N 1
ATOM 597 C CA . ASP A 1 86 ? -11.849 -7.572 11.099 1.00 82.06 86 ASP A CA 1
ATOM 598 C C . ASP A 1 86 ? -10.569 -8.013 10.384 1.00 82.06 86 ASP A C 1
ATOM 600 O O . ASP A 1 86 ? -10.238 -7.487 9.331 1.00 82.06 86 ASP A O 1
ATOM 604 N N . ILE A 1 87 ? -9.950 -9.108 10.839 1.00 82.75 87 ILE A N 1
ATOM 605 C CA . ILE A 1 87 ? -8.767 -9.676 10.180 1.00 82.75 87 ILE A CA 1
ATOM 606 C C . ILE A 1 87 ? -9.079 -10.027 8.720 1.00 82.75 87 ILE A C 1
ATOM 608 O O . ILE A 1 87 ? -8.409 -9.547 7.810 1.00 82.75 87 ILE A O 1
ATOM 612 N N . GLY A 1 88 ? -10.109 -10.841 8.468 1.00 84.81 88 GLY A N 1
ATOM 613 C CA . GLY A 1 88 ? -10.470 -11.243 7.104 1.00 84.81 88 GLY A CA 1
ATOM 614 C C . GLY A 1 88 ? -10.851 -10.060 6.209 1.00 84.81 88 GLY A C 1
ATOM 615 O O . GLY A 1 88 ? -10.546 -10.057 5.016 1.00 84.81 88 GLY A O 1
ATOM 616 N N . GLY A 1 89 ? -11.481 -9.043 6.793 1.00 84.06 89 GLY A N 1
ATOM 617 C CA . GLY A 1 89 ? -11.847 -7.793 6.149 1.00 84.06 89 GLY A CA 1
ATOM 618 C C . GLY A 1 89 ? -10.627 -6.971 5.758 1.00 84.06 89 GLY A C 1
ATOM 619 O O . GLY A 1 89 ? -10.591 -6.504 4.624 1.00 84.06 89 GLY A O 1
ATOM 620 N N . SER A 1 90 ? -9.622 -6.843 6.628 1.00 77.88 90 SER A N 1
ATOM 621 C CA . SER A 1 90 ? -8.362 -6.161 6.307 1.00 77.88 90 SER A CA 1
ATOM 622 C C . SER A 1 90 ? -7.649 -6.847 5.148 1.00 77.88 90 SER A C 1
ATOM 624 O O . SER A 1 90 ? -7.320 -6.185 4.172 1.00 77.88 90 SER A O 1
ATOM 626 N N . TYR A 1 91 ? -7.520 -8.180 5.164 1.00 79.38 91 TYR A N 1
ATOM 627 C CA . TYR A 1 91 ? -6.919 -8.914 4.041 1.00 79.38 91 TYR A CA 1
ATOM 628 C C . TYR A 1 91 ? -7.685 -8.703 2.729 1.00 79.38 91 TYR A C 1
ATOM 630 O O . TYR A 1 91 ? -7.089 -8.403 1.697 1.00 79.38 91 TYR A O 1
ATOM 638 N N . ALA A 1 92 ? -9.013 -8.841 2.744 1.00 83.25 92 ALA A N 1
ATOM 639 C CA . ALA A 1 92 ? -9.825 -8.619 1.549 1.00 83.25 92 ALA A CA 1
ATOM 640 C C . ALA A 1 92 ? -9.757 -7.157 1.068 1.00 83.25 92 ALA A C 1
ATOM 642 O O . ALA A 1 92 ? -9.731 -6.891 -0.135 1.00 83.25 92 ALA A O 1
ATOM 643 N N . GLY A 1 93 ? -9.713 -6.217 2.013 1.00 80.62 93 GLY A N 1
ATOM 644 C CA . GLY A 1 93 ? -9.550 -4.790 1.776 1.00 80.62 93 GLY A CA 1
ATOM 645 C C . GLY A 1 93 ? -8.205 -4.458 1.144 1.00 80.62 93 GLY A C 1
ATOM 646 O O . GLY A 1 93 ? -8.176 -3.702 0.178 1.00 80.62 93 GLY A O 1
ATOM 647 N N . ASP A 1 94 ? -7.121 -5.071 1.614 1.00 78.94 94 ASP A N 1
ATOM 648 C CA . ASP A 1 94 ? -5.780 -4.962 1.039 1.00 78.94 94 ASP A CA 1
ATOM 649 C C . ASP A 1 94 ? -5.751 -5.467 -0.403 1.00 78.94 94 ASP A C 1
ATOM 651 O O . ASP A 1 94 ? -5.291 -4.749 -1.287 1.00 78.94 94 ASP A O 1
ATOM 655 N N . PHE A 1 95 ? -6.314 -6.649 -0.678 1.00 81.88 95 PHE A N 1
ATOM 656 C CA . PHE A 1 95 ? -6.420 -7.174 -2.046 1.00 81.88 95 PHE A CA 1
ATOM 657 C C . PHE A 1 95 ? -7.208 -6.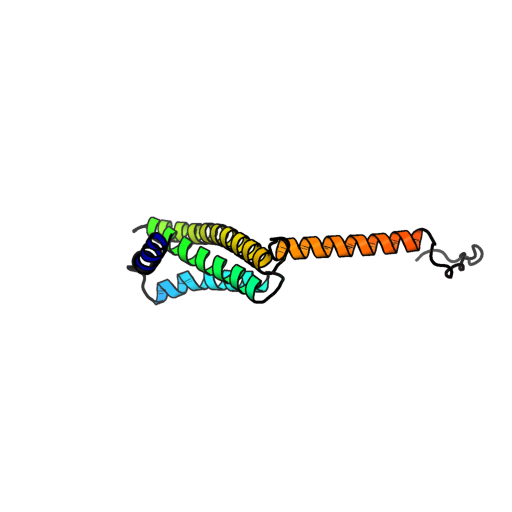232 -2.965 1.00 81.88 95 PHE A C 1
ATOM 659 O O . PHE A 1 95 ? -6.791 -5.953 -4.092 1.00 81.88 95 PHE A O 1
ATOM 666 N N . GLY A 1 96 ? -8.335 -5.698 -2.486 1.00 82.38 96 GLY A N 1
ATOM 667 C CA . GLY A 1 96 ? -9.096 -4.688 -3.220 1.00 82.38 96 GLY A CA 1
ATOM 668 C C . GLY A 1 96 ? -8.299 -3.395 -3.428 1.00 82.38 96 GLY A C 1
ATOM 669 O O . GLY A 1 96 ? -8.311 -2.819 -4.518 1.00 82.38 96 GLY A O 1
ATOM 670 N N . GLY A 1 97 ? -7.563 -2.965 -2.404 1.00 79.88 97 GLY A N 1
ATOM 671 C CA . GLY A 1 97 ? -6.677 -1.807 -2.423 1.00 79.88 97 GLY A CA 1
ATOM 672 C C . GLY A 1 97 ? -5.548 -1.958 -3.436 1.00 79.88 97 GLY A C 1
ATOM 673 O O . GLY A 1 97 ? -5.273 -1.011 -4.169 1.00 79.88 97 GLY A O 1
ATOM 674 N N . MET A 1 98 ? -4.959 -3.149 -3.556 1.00 81.00 98 MET A N 1
ATOM 675 C CA . MET A 1 98 ? -3.951 -3.464 -4.570 1.00 81.00 98 MET A CA 1
ATOM 676 C C . MET A 1 98 ? -4.514 -3.318 -5.983 1.00 81.00 98 MET A C 1
ATOM 678 O O . MET A 1 98 ? -3.909 -2.641 -6.803 1.00 81.00 98 MET A O 1
ATOM 682 N N . MET A 1 99 ? -5.709 -3.847 -6.267 1.00 85.44 99 MET A N 1
ATOM 683 C CA . MET A 1 99 ? -6.326 -3.683 -7.592 1.00 85.44 99 MET A CA 1
ATOM 684 C C . MET A 1 99 ? -6.574 -2.211 -7.946 1.00 85.44 99 MET A C 1
ATOM 686 O O . MET A 1 99 ? -6.419 -1.804 -9.101 1.00 85.44 99 MET A O 1
ATOM 690 N N . ILE A 1 100 ? -6.988 -1.400 -6.968 1.00 86.38 100 ILE A N 1
ATOM 691 C CA . ILE A 1 100 ? -7.173 0.044 -7.157 1.00 86.38 100 ILE A CA 1
ATOM 692 C C . ILE A 1 100 ? -5.819 0.725 -7.381 1.00 86.38 100 ILE A C 1
ATOM 694 O O . ILE A 1 100 ? -5.697 1.538 -8.298 1.00 86.38 100 ILE A O 1
ATOM 698 N N . GLY A 1 101 ? -4.811 0.366 -6.584 1.00 82.56 101 GLY A N 1
ATOM 699 C CA . GLY A 1 101 ? -3.437 0.846 -6.704 1.00 82.56 101 GLY A CA 1
ATOM 700 C C . GLY A 1 101 ? -2.837 0.545 -8.073 1.00 82.56 101 GLY A C 1
ATOM 701 O O . GLY A 1 101 ? -2.350 1.461 -8.729 1.00 82.56 101 GLY A O 1
ATOM 702 N N . ASP A 1 102 ? -2.972 -0.685 -8.562 1.00 88.56 102 ASP A N 1
ATOM 703 C CA . ASP A 1 102 ? -2.499 -1.101 -9.883 1.00 88.56 102 ASP A CA 1
ATOM 704 C C . ASP A 1 102 ? -3.148 -0.276 -10.994 1.00 88.56 102 ASP A C 1
ATOM 706 O O . ASP A 1 102 ? -2.468 0.249 -11.872 1.00 88.56 102 ASP A O 1
ATOM 710 N N . ASN A 1 103 ? -4.471 -0.099 -10.956 1.00 88.94 103 ASN A N 1
ATOM 711 C CA . ASN A 1 103 ? -5.159 0.732 -11.943 1.00 88.94 103 ASN A CA 1
ATOM 712 C C . ASN A 1 103 ? -4.722 2.201 -11.867 1.00 88.94 103 ASN A C 1
ATOM 714 O O . ASN A 1 103 ? -4.580 2.848 -12.906 1.00 88.94 103 ASN A O 1
ATOM 718 N N . ALA A 1 104 ? -4.480 2.726 -10.664 1.00 88.56 104 ALA A N 1
ATOM 719 C CA . ALA A 1 104 ? -3.960 4.075 -10.477 1.00 88.56 104 ALA A CA 1
ATOM 720 C C . ALA A 1 104 ? -2.532 4.217 -11.028 1.00 88.56 104 ALA A C 1
ATOM 722 O O . ALA A 1 104 ? -2.251 5.202 -11.709 1.00 88.56 104 ALA A O 1
ATOM 723 N N . GLN A 1 105 ? -1.661 3.229 -10.807 1.00 87.88 105 GLN A N 1
ATOM 724 C CA . GLN A 1 105 ? -0.309 3.197 -11.366 1.00 87.88 105 GLN A CA 1
ATOM 725 C C . GLN A 1 105 ? -0.337 3.126 -12.895 1.00 87.88 105 GLN A C 1
ATOM 727 O O . GLN A 1 105 ? 0.294 3.956 -13.543 1.00 87.88 105 GLN A O 1
ATOM 732 N N . ARG A 1 106 ? -1.128 2.219 -13.483 1.00 92.50 106 ARG A N 1
ATOM 733 C CA . ARG A 1 106 ? -1.282 2.119 -14.945 1.00 92.50 106 ARG A CA 1
ATOM 734 C C . ARG A 1 106 ? -1.828 3.412 -15.547 1.00 92.50 106 ARG A C 1
ATOM 736 O O . ARG A 1 106 ? -1.375 3.850 -16.600 1.00 92.50 106 ARG A O 1
ATOM 743 N N . LEU A 1 107 ? -2.798 4.046 -14.887 1.00 91.88 107 LEU A N 1
ATOM 744 C CA . LEU A 1 107 ? -3.335 5.332 -15.327 1.00 91.88 107 LEU A CA 1
ATOM 745 C C . LEU A 1 107 ? -2.273 6.435 -15.258 1.00 91.88 107 LEU A C 1
ATOM 747 O O . LEU A 1 107 ? -2.108 7.170 -16.228 1.00 91.88 107 LEU A O 1
ATOM 751 N N . LYS A 1 108 ? -1.545 6.536 -14.140 1.00 90.00 108 LYS A N 1
ATOM 752 C CA . LYS A 1 108 ? -0.429 7.475 -13.967 1.00 90.00 108 LYS A CA 1
ATOM 753 C C . LYS A 1 108 ? 0.619 7.274 -15.055 1.00 90.00 108 LYS A C 1
ATOM 755 O O . LYS A 1 108 ? 1.011 8.246 -15.686 1.00 90.00 108 LYS A O 1
ATOM 760 N N . ASP A 1 109 ? 1.019 6.034 -15.314 1.00 89.12 109 ASP A N 1
ATOM 761 C CA . ASP A 1 109 ? 1.999 5.699 -16.344 1.00 89.12 109 ASP A CA 1
ATOM 762 C C . ASP A 1 109 ? 1.539 6.170 -17.733 1.00 89.12 109 ASP A C 1
ATOM 764 O O . ASP A 1 109 ? 2.256 6.929 -18.378 1.00 89.12 109 ASP A O 1
ATOM 768 N N . LYS A 1 110 ? 0.290 5.878 -18.134 1.00 90.88 110 LYS A N 1
ATOM 769 C CA . LYS A 1 110 ? -0.278 6.394 -19.399 1.00 90.88 110 LYS A CA 1
ATOM 770 C C . LYS A 1 110 ? -0.283 7.918 -19.477 1.00 90.88 110 LYS A C 1
ATOM 772 O O . LYS A 1 110 ? 0.008 8.482 -20.527 1.00 90.88 110 LYS A O 1
ATOM 777 N N . LEU A 1 111 ? -0.640 8.593 -18.386 1.00 89.81 111 LEU A N 1
ATOM 778 C CA . LEU A 1 111 ? -0.682 10.058 -18.341 1.00 89.81 111 LEU A CA 1
ATOM 779 C C . LEU A 1 111 ? 0.712 10.683 -18.447 1.00 89.81 111 LEU A C 1
ATOM 781 O O . LEU A 1 111 ? 0.848 11.778 -18.986 1.00 89.81 111 LEU A O 1
ATOM 785 N N . MET A 1 112 ? 1.735 9.980 -17.965 1.00 88.31 112 MET A N 1
ATOM 786 C CA . MET A 1 112 ? 3.136 10.388 -18.052 1.00 88.31 112 MET A CA 1
ATOM 787 C C . MET A 1 112 ? 3.807 9.945 -19.365 1.00 88.31 112 MET A C 1
ATOM 789 O O . MET A 1 112 ? 5.003 10.162 -19.535 1.00 88.31 112 MET A O 1
ATOM 793 N N . GLY A 1 113 ? 3.047 9.361 -20.301 1.00 88.12 113 GLY A N 1
ATOM 794 C CA . GLY A 1 113 ? 3.533 8.924 -21.613 1.00 88.12 113 GLY A CA 1
ATOM 795 C C . GLY A 1 113 ? 4.135 7.516 -21.648 1.00 88.12 113 GLY A C 1
ATOM 796 O O . GLY A 1 113 ? 4.740 7.155 -22.653 1.00 88.12 113 GLY A O 1
ATOM 797 N N . GLY A 1 114 ? 3.982 6.734 -20.578 1.00 87.44 114 GLY A N 1
ATOM 798 C CA . GLY A 1 114 ? 4.374 5.327 -20.513 1.00 87.44 114 GLY A CA 1
ATOM 799 C C . GLY A 1 114 ? 3.357 4.375 -21.155 1.00 87.44 114 GLY A C 1
ATOM 800 O O . GLY A 1 114 ? 2.306 4.776 -21.662 1.00 87.44 114 GLY A O 1
ATOM 801 N N . GLU A 1 115 ? 3.669 3.081 -21.115 1.00 89.75 115 GLU A N 1
ATOM 802 C CA . GLU A 1 115 ? 2.897 2.006 -21.758 1.00 89.75 115 GLU A CA 1
ATOM 803 C C . GLU A 1 115 ? 1.617 1.620 -20.991 1.00 89.75 115 GLU A C 1
ATOM 805 O O . GLU A 1 115 ? 0.789 0.835 -21.458 1.00 89.75 115 GLU A O 1
ATOM 810 N N . GLY A 1 116 ? 1.398 2.221 -19.824 1.00 90.25 116 GLY A N 1
ATOM 811 C CA . GLY A 1 116 ? 0.295 1.912 -18.931 1.00 90.25 116 GLY A CA 1
ATOM 812 C C . GLY A 1 116 ? 0.546 0.680 -18.088 1.00 90.25 116 GLY A C 1
ATOM 813 O O . GLY A 1 116 ? -0.382 -0.100 -17.874 1.00 90.25 116 GLY A O 1
ATOM 814 N N . LEU A 1 117 ? 1.782 0.526 -17.630 1.00 91.12 117 LEU A N 1
ATOM 815 C CA . LEU A 1 117 ? 2.241 -0.595 -16.827 1.00 91.12 117 LEU A CA 1
ATOM 816 C C . LEU A 1 117 ? 2.308 -0.203 -15.347 1.00 91.12 117 LEU A C 1
ATOM 818 O O . LEU A 1 117 ? 2.567 0.951 -14.994 1.00 91.12 117 LEU A O 1
ATOM 822 N N . THR A 1 118 ? 2.072 -1.168 -14.463 1.00 92.00 118 THR A N 1
ATOM 823 C CA . THR A 1 118 ? 2.388 -1.018 -13.039 1.00 92.00 118 THR A CA 1
ATOM 824 C C . THR A 1 118 ? 3.899 -0.988 -12.831 1.00 92.00 118 THR A C 1
ATOM 826 O O . THR A 1 118 ? 4.687 -1.347 -13.710 1.00 92.00 118 THR A O 1
ATOM 829 N N . ALA A 1 119 ? 4.332 -0.593 -11.635 1.00 86.12 119 ALA A N 1
ATOM 830 C CA . ALA A 1 119 ? 5.753 -0.597 -11.312 1.00 86.12 119 ALA A CA 1
ATOM 831 C C . ALA A 1 119 ? 6.395 -1.992 -11.434 1.00 86.12 119 ALA A C 1
ATOM 833 O O . ALA A 1 119 ? 7.513 -2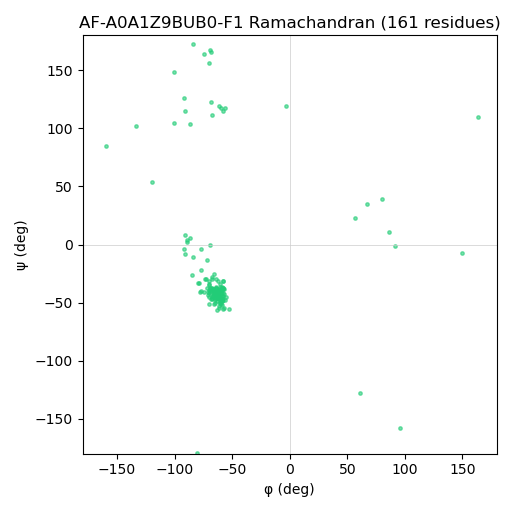.116 -11.934 1.00 86.12 119 ALA A O 1
ATOM 834 N N . TRP A 1 120 ? 5.673 -3.036 -11.023 1.00 85.31 120 TRP A N 1
ATOM 835 C CA . TRP A 1 120 ? 6.123 -4.424 -11.138 1.00 85.31 120 TRP A CA 1
ATOM 836 C C . TRP A 1 120 ? 6.173 -4.902 -12.589 1.00 85.31 120 TRP A C 1
ATOM 838 O O . TRP A 1 120 ? 7.126 -5.573 -12.978 1.00 85.31 120 TRP A O 1
ATOM 848 N N . GLU A 1 121 ? 5.186 -4.520 -13.400 1.00 88.81 121 GLU A N 1
ATOM 849 C CA . GLU A 1 121 ? 5.156 -4.840 -14.829 1.00 88.81 121 GLU A CA 1
ATOM 850 C C . GLU A 1 121 ? 6.325 -4.182 -15.574 1.00 88.81 121 GLU A C 1
ATOM 852 O O . GLU A 1 121 ? 7.017 -4.862 -16.332 1.00 88.81 121 GLU A O 1
ATOM 857 N N . ARG A 1 122 ? 6.616 -2.900 -15.300 1.00 89.94 122 ARG A N 1
ATOM 858 C CA . ARG A 1 122 ? 7.788 -2.213 -15.875 1.00 89.94 122 ARG A CA 1
ATOM 859 C C . ARG A 1 122 ? 9.093 -2.890 -15.476 1.00 89.94 122 ARG A C 1
ATOM 861 O O . ARG A 1 122 ? 9.911 -3.181 -16.339 1.00 89.94 122 ARG A O 1
ATOM 868 N N . MET A 1 123 ? 9.264 -3.205 -14.192 1.00 86.19 123 MET A N 1
ATOM 869 C CA . MET A 1 123 ? 10.474 -3.877 -13.716 1.00 86.19 123 MET A CA 1
ATOM 870 C C . MET A 1 123 ? 10.654 -5.257 -14.369 1.00 86.19 123 MET A C 1
ATOM 872 O O . MET A 1 123 ? 11.769 -5.634 -14.720 1.00 86.19 123 MET A O 1
ATOM 876 N N . SER A 1 124 ? 9.568 -6.011 -14.561 1.00 85.06 124 SER A N 1
ATOM 877 C CA . SER A 1 124 ? 9.624 -7.295 -15.264 1.00 85.06 124 SER A CA 1
ATOM 878 C C . SER A 1 124 ? 10.034 -7.125 -16.729 1.00 85.06 124 SER A C 1
ATOM 880 O O . SER A 1 124 ? 10.836 -7.914 -17.228 1.00 85.06 124 SER A O 1
ATOM 882 N N . ALA A 1 125 ? 9.504 -6.110 -17.416 1.00 86.25 125 ALA A N 1
ATOM 883 C CA . ALA A 1 125 ? 9.868 -5.812 -18.799 1.00 86.25 125 ALA A CA 1
ATOM 884 C C . ALA A 1 125 ? 11.348 -5.402 -18.918 1.00 86.25 125 ALA A C 1
ATOM 886 O O . ALA A 1 125 ? 12.059 -5.885 -19.800 1.00 86.25 125 ALA A O 1
ATOM 887 N N . GLU A 1 126 ? 11.838 -4.579 -17.987 1.00 86.00 126 GLU A N 1
ATOM 888 C CA . GLU A 1 126 ? 13.245 -4.171 -17.917 1.00 86.00 126 GLU A CA 1
ATOM 889 C C . GLU A 1 126 ? 14.183 -5.361 -17.680 1.00 86.00 126 GLU A C 1
ATOM 891 O O . GLU A 1 126 ? 15.184 -5.500 -18.382 1.00 86.00 126 GLU A O 1
ATOM 896 N N . GLN A 1 127 ? 13.850 -6.258 -16.745 1.00 84.50 127 GLN A N 1
ATOM 897 C CA . GLN A 1 127 ? 14.650 -7.461 -16.489 1.00 84.50 127 GLN A CA 1
ATOM 898 C C . GLN A 1 127 ? 14.708 -8.383 -17.708 1.00 84.50 127 GLN A C 1
ATOM 900 O O . GLN A 1 127 ? 15.766 -8.922 -18.029 1.00 84.50 127 GLN A O 1
ATOM 905 N N . GLN A 1 128 ? 13.590 -8.547 -18.418 1.00 81.75 128 GLN A N 1
ATOM 906 C CA . GLN A 1 128 ? 13.555 -9.373 -19.621 1.00 81.75 128 GLN A CA 1
ATOM 907 C C . GLN A 1 128 ? 14.418 -8.777 -20.740 1.00 81.75 128 GLN A C 1
ATOM 909 O O . GLN A 1 128 ? 15.126 -9.514 -21.428 1.00 81.75 128 GLN A O 1
ATOM 914 N N . ALA A 1 129 ? 14.403 -7.450 -20.894 1.00 84.44 129 ALA A N 1
ATOM 915 C CA . ALA A 1 129 ? 15.256 -6.757 -21.852 1.00 84.44 129 ALA A CA 1
ATOM 916 C C . ALA A 1 129 ? 16.748 -6.900 -21.504 1.00 84.44 129 ALA A C 1
ATOM 918 O O . ALA A 1 129 ? 17.558 -7.165 -22.392 1.00 84.44 129 ALA A O 1
ATOM 919 N N . GLN A 1 130 ? 17.114 -6.785 -20.223 1.00 84.31 130 GLN A N 1
ATOM 920 C CA . GLN A 1 130 ? 18.493 -6.988 -19.761 1.00 84.31 130 GLN A CA 1
ATOM 921 C C . GLN A 1 130 ? 18.964 -8.425 -19.999 1.00 84.31 130 GLN A C 1
ATOM 923 O O . GLN A 1 130 ? 20.031 -8.640 -20.569 1.00 84.31 130 GLN A O 1
ATOM 928 N N . TYR A 1 131 ? 18.136 -9.412 -19.661 1.00 83.62 131 TYR A N 1
ATOM 929 C CA . TYR A 1 131 ? 18.463 -10.819 -19.876 1.00 83.62 131 TYR A CA 1
ATOM 930 C C . TYR A 1 131 ? 18.652 -11.158 -21.362 1.00 83.62 131 TYR A C 1
ATOM 932 O O . TYR A 1 131 ? 19.562 -11.902 -21.726 1.00 83.62 131 TYR A O 1
ATOM 940 N N . ALA A 1 132 ? 17.834 -10.575 -22.244 1.00 80.19 132 ALA A N 1
ATOM 941 C CA . ALA A 1 132 ? 17.998 -10.735 -23.686 1.00 80.19 132 ALA A CA 1
ATOM 942 C C . ALA A 1 132 ? 19.342 -10.171 -24.181 1.00 80.19 132 ALA A C 1
ATOM 944 O O . ALA A 1 132 ? 20.014 -10.823 -24.979 1.00 80.19 132 ALA A O 1
ATOM 945 N N . GLN A 1 133 ? 19.768 -9.010 -23.671 1.00 82.75 133 GLN A N 1
ATOM 946 C CA . GLN A 1 133 ? 21.069 -8.420 -24.009 1.00 82.75 133 GLN A CA 1
ATOM 947 C C . GLN A 1 133 ? 22.241 -9.264 -23.495 1.00 82.75 133 GLN A C 1
ATOM 949 O O . GLN A 1 133 ? 23.233 -9.436 -24.201 1.00 82.75 133 GLN A O 1
ATOM 954 N N . GLU A 1 134 ? 22.137 -9.817 -22.286 1.00 81.00 134 GLU A N 1
ATOM 955 C CA . GLU A 1 134 ? 23.154 -10.720 -21.737 1.00 81.00 134 GLU A CA 1
ATOM 956 C C . GLU A 1 134 ? 23.271 -12.010 -22.553 1.00 81.00 134 GLU A C 1
ATOM 958 O O . GLU A 1 134 ? 24.382 -12.454 -22.846 1.00 81.00 134 GLU A O 1
ATOM 963 N N . LEU A 1 135 ? 22.141 -12.601 -22.956 1.00 75.69 135 LEU A N 1
ATOM 964 C CA . LEU A 1 135 ? 22.121 -13.767 -23.839 1.00 75.69 135 LEU A CA 1
ATOM 965 C C . LEU A 1 135 ? 22.730 -13.451 -25.206 1.00 75.69 135 LEU A C 1
ATOM 967 O O . LEU A 1 135 ? 23.508 -14.250 -25.723 1.00 75.69 135 LEU A O 1
ATOM 971 N N . GLU A 1 136 ? 22.418 -12.293 -25.785 1.00 76.50 136 GLU A N 1
ATOM 972 C CA . GLU A 1 136 ? 22.992 -11.864 -27.059 1.00 76.50 136 GLU A CA 1
ATOM 973 C C . GLU A 1 136 ? 24.516 -11.717 -26.960 1.00 76.50 136 GLU A C 1
ATOM 975 O O . GLU A 1 136 ? 25.241 -12.255 -27.796 1.00 76.50 136 GLU A O 1
ATOM 980 N N . GLN A 1 137 ? 25.025 -11.086 -25.897 1.00 72.25 137 GLN A N 1
ATOM 981 C CA . GLN A 1 137 ? 26.466 -10.981 -25.651 1.00 72.25 137 GLN A CA 1
ATOM 982 C C . GLN A 1 137 ? 27.122 -12.353 -25.464 1.00 72.25 137 GLN A C 1
ATOM 984 O O . GLN A 1 137 ? 28.194 -12.599 -26.022 1.00 72.25 137 GLN A O 1
ATOM 989 N N . GLN A 1 138 ? 26.483 -13.265 -24.725 1.00 68.00 138 GLN A N 1
ATOM 990 C CA . GLN A 1 138 ? 26.973 -14.634 -24.543 1.00 68.00 138 GLN A CA 1
ATOM 991 C C . GLN A 1 138 ? 27.028 -15.393 -25.872 1.00 68.00 138 GLN A C 1
ATOM 993 O O . GLN A 1 138 ? 28.055 -15.994 -26.183 1.00 68.00 138 GLN A O 1
ATOM 998 N N . ILE A 1 139 ? 25.978 -15.308 -26.694 1.00 65.69 139 ILE A N 1
ATOM 999 C CA . ILE A 1 139 ? 25.929 -15.943 -28.017 1.00 65.69 139 ILE A CA 1
ATOM 1000 C C . ILE A 1 139 ? 26.995 -15.345 -28.940 1.00 65.69 139 ILE A C 1
ATOM 1002 O O . ILE A 1 139 ? 27.730 -16.098 -29.570 1.00 65.69 139 ILE A O 1
ATOM 1006 N N . LEU A 1 140 ? 27.134 -14.017 -28.997 1.00 65.19 140 LEU A N 1
ATOM 1007 C CA . LEU A 1 140 ? 28.132 -13.337 -29.833 1.00 65.19 140 LEU A CA 1
ATOM 1008 C C . LEU A 1 140 ? 29.574 -13.666 -29.419 1.00 65.19 140 LEU A C 1
ATOM 1010 O O . LEU A 1 140 ? 30.443 -13.832 -30.279 1.00 65.19 140 LEU A O 1
ATOM 1014 N N . THR A 1 141 ? 29.821 -13.815 -28.116 1.00 61.78 141 THR A N 1
ATOM 1015 C CA . THR A 1 141 ? 31.123 -14.234 -27.573 1.00 61.78 141 THR A CA 1
ATOM 1016 C C . THR A 1 141 ? 31.396 -15.709 -27.877 1.00 61.78 141 THR A C 1
ATOM 1018 O O . THR A 1 141 ? 32.503 -16.061 -28.282 1.00 61.78 141 THR A O 1
ATOM 1021 N N . GLN A 1 142 ? 30.383 -16.573 -27.757 1.00 55.28 142 GLN A N 1
ATOM 1022 C CA . GLN A 1 142 ? 30.492 -18.010 -28.015 1.00 55.28 142 GLN A CA 1
ATOM 1023 C C . GLN A 1 142 ? 30.596 -18.349 -29.513 1.00 55.28 142 GLN A C 1
ATOM 1025 O O . GLN A 1 142 ? 31.255 -19.322 -29.872 1.00 55.28 142 GLN A O 1
ATOM 1030 N N . TYR A 1 143 ? 30.011 -17.530 -30.394 1.00 52.56 143 TYR A N 1
ATOM 1031 C CA . TYR A 1 143 ? 30.113 -17.658 -31.855 1.00 52.56 143 TYR A CA 1
ATOM 1032 C C . TYR A 1 143 ? 31.305 -16.907 -32.477 1.00 52.56 143 TYR A C 1
ATOM 1034 O O . TYR A 1 143 ? 31.478 -16.940 -33.696 1.00 52.56 143 TYR A O 1
ATOM 1042 N N . GLY A 1 144 ? 32.173 -16.286 -31.668 1.00 49.56 144 GLY A N 1
ATOM 1043 C CA . GLY A 1 144 ? 33.498 -15.836 -32.107 1.00 49.56 144 GLY A CA 1
ATOM 1044 C C . GLY A 1 144 ? 33.510 -14.692 -33.129 1.00 49.56 144 GLY A C 1
ATOM 1045 O O . GLY A 1 144 ? 34.388 -14.663 -33.990 1.00 49.56 144 GLY A O 1
ATOM 1046 N N . LEU A 1 145 ? 32.568 -13.746 -33.048 1.00 52.75 145 LEU A N 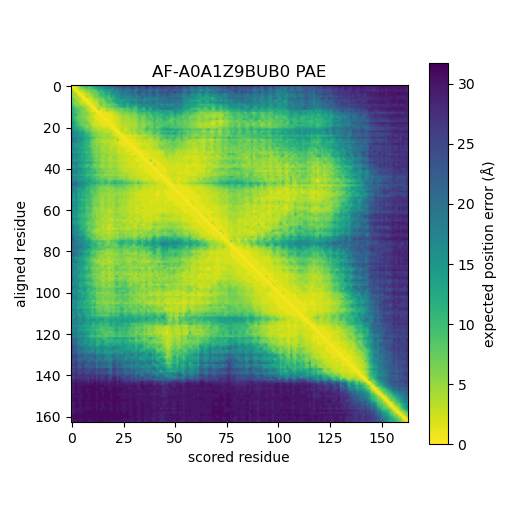1
ATOM 1047 C CA . LEU A 1 145 ? 32.517 -12.573 -33.941 1.00 52.75 145 LEU A CA 1
ATOM 1048 C C . LEU A 1 145 ? 33.273 -11.339 -33.413 1.00 52.75 145 LEU A C 1
ATOM 1050 O O . LEU A 1 145 ? 33.220 -10.280 -34.036 1.00 52.75 145 LEU A O 1
ATOM 1054 N N . ILE A 1 146 ? 34.033 -11.468 -32.320 1.00 48.03 146 ILE A N 1
ATOM 1055 C CA . ILE A 1 146 ? 35.045 -10.474 -31.933 1.00 48.03 146 ILE A CA 1
ATOM 1056 C C . ILE A 1 146 ? 36.390 -10.880 -32.560 1.00 48.03 146 ILE A C 1
ATOM 1058 O O . ILE A 1 146 ? 36.947 -11.916 -32.184 1.00 48.03 146 ILE A O 1
ATOM 1062 N N . PRO A 1 147 ? 36.964 -10.090 -33.489 1.00 42.66 147 PRO A N 1
ATOM 1063 C CA . PRO A 1 147 ? 38.340 -10.289 -33.920 1.00 42.66 147 PRO A CA 1
ATOM 1064 C C . PRO A 1 147 ? 39.264 -9.957 -32.740 1.00 42.66 147 PRO A C 1
ATOM 1066 O O . PRO A 1 147 ? 39.361 -8.796 -32.351 1.00 42.66 147 PRO A O 1
ATOM 1069 N N . GLY A 1 148 ? 39.936 -10.958 -32.160 1.00 49.88 148 GLY A N 1
ATOM 1070 C CA . GLY A 1 148 ? 41.009 -10.699 -31.189 1.00 49.88 148 GLY A CA 1
ATOM 1071 C C . GLY A 1 148 ? 41.258 -11.726 -30.084 1.00 49.88 148 GLY A C 1
ATOM 1072 O O . GLY A 1 148 ? 42.262 -11.595 -29.397 1.00 49.88 148 GLY A O 1
ATOM 1073 N N . THR A 1 149 ? 40.431 -12.757 -29.902 1.00 44.19 149 THR A N 1
ATOM 1074 C CA . THR A 1 149 ? 40.654 -13.774 -28.849 1.00 44.19 149 THR A CA 1
ATOM 1075 C C . THR A 1 149 ? 40.826 -15.176 -29.429 1.00 44.19 149 THR A C 1
ATOM 1077 O O . THR A 1 149 ? 40.163 -16.134 -29.043 1.00 44.19 149 THR A O 1
ATOM 1080 N N . ARG A 1 150 ? 41.763 -15.322 -30.370 1.00 44.50 150 ARG A N 1
ATOM 1081 C CA . ARG A 1 150 ? 42.402 -16.619 -30.618 1.00 44.50 150 ARG A CA 1
ATOM 1082 C C . ARG A 1 150 ? 43.760 -16.603 -29.936 1.00 44.50 150 ARG A C 1
ATOM 1084 O O . ARG A 1 150 ? 44.662 -15.943 -30.427 1.00 44.50 150 ARG A O 1
ATOM 1091 N N . GLU A 1 151 ? 43.853 -17.290 -28.803 1.00 46.47 151 GLU A N 1
ATOM 1092 C CA . GLU A 1 151 ? 44.819 -18.369 -28.553 1.00 46.47 151 GLU A CA 1
ATOM 1093 C C . GLU A 1 151 ? 44.931 -18.654 -27.053 1.00 46.47 151 GLU A C 1
ATOM 1095 O O . GLU A 1 151 ? 45.507 -17.885 -26.295 1.00 46.47 151 GLU A O 1
ATOM 1100 N N . GLN A 1 152 ? 44.420 -19.812 -26.642 1.00 43.19 152 GLN A N 1
ATOM 1101 C CA . GLN A 1 152 ? 45.204 -20.752 -25.845 1.00 43.19 152 GLN A CA 1
ATOM 1102 C C . GLN A 1 152 ? 44.539 -22.120 -25.978 1.00 43.19 152 GLN A C 1
ATOM 1104 O O . GLN A 1 152 ? 43.693 -22.526 -25.185 1.00 43.19 152 GLN A O 1
ATOM 1109 N N . TYR A 1 153 ? 44.899 -22.820 -27.057 1.00 45.16 153 TYR A N 1
ATOM 1110 C CA . TYR A 1 153 ? 44.795 -24.271 -27.063 1.00 45.16 153 TYR A CA 1
ATOM 1111 C C . TYR A 1 153 ? 45.643 -24.766 -25.893 1.00 45.16 153 TYR A C 1
ATOM 1113 O O . TYR A 1 153 ? 46.855 -24.552 -25.870 1.00 45.16 153 TYR A O 1
ATOM 1121 N N . ALA A 1 154 ? 44.987 -25.365 -24.903 1.00 46.56 154 ALA A N 1
ATOM 1122 C CA . ALA A 1 154 ? 45.662 -26.102 -23.855 1.00 46.56 154 ALA A CA 1
ATOM 1123 C C . ALA A 1 154 ? 46.526 -27.182 -24.518 1.00 46.56 154 ALA A C 1
ATOM 1125 O O . ALA A 1 154 ? 46.019 -28.048 -25.231 1.00 46.56 154 ALA A O 1
ATOM 1126 N N . ASP A 1 155 ? 47.835 -27.080 -24.314 1.00 46.16 155 ASP A N 1
ATOM 1127 C CA . ASP A 1 155 ? 48.806 -28.091 -24.705 1.00 46.16 155 ASP A CA 1
ATOM 1128 C C . ASP A 1 155 ? 48.472 -29.418 -23.985 1.00 46.16 155 ASP A C 1
ATOM 1130 O O . ASP A 1 155 ? 48.515 -29.464 -22.747 1.00 46.16 155 ASP A O 1
ATOM 1134 N N . PRO A 1 156 ? 48.148 -30.507 -24.713 1.00 51.00 156 PRO A N 1
ATOM 1135 C CA . PRO A 1 156 ? 47.842 -31.805 -24.113 1.00 51.00 156 PRO A CA 1
ATOM 1136 C C . PRO A 1 156 ? 49.065 -32.490 -23.469 1.00 51.00 156 PRO A C 1
ATOM 1138 O O . PRO A 1 156 ? 48.925 -33.570 -22.899 1.00 51.00 156 PRO A O 1
ATOM 1141 N N . THR A 1 157 ? 50.256 -31.884 -23.514 1.00 55.06 157 THR A N 1
ATOM 1142 C CA . THR A 1 157 ? 51.509 -32.469 -23.002 1.00 55.06 157 THR A CA 1
ATOM 1143 C C . THR A 1 157 ? 51.819 -32.111 -21.538 1.00 55.06 157 THR A C 1
ATOM 1145 O O . THR A 1 157 ? 52.786 -32.615 -20.972 1.00 55.06 157 THR A O 1
ATOM 1148 N N . SER A 1 158 ? 51.008 -31.273 -20.882 1.00 58.06 158 SER A N 1
ATOM 1149 C CA . SER A 1 158 ? 51.309 -30.745 -19.534 1.00 58.06 158 SER A CA 1
ATOM 1150 C C . SER A 1 158 ? 50.821 -31.587 -18.345 1.00 58.06 158 SER A C 1
ATOM 1152 O O . SER A 1 158 ? 51.074 -31.215 -17.204 1.00 58.06 158 SER A O 1
ATOM 1154 N N . GLY A 1 159 ? 50.200 -32.749 -18.574 1.00 51.00 159 GLY A N 1
ATOM 1155 C CA . GLY A 1 159 ? 50.229 -33.859 -17.611 1.00 51.00 159 GLY A CA 1
ATOM 1156 C C . GLY A 1 159 ? 49.724 -33.615 -16.180 1.00 51.00 159 GLY A C 1
ATOM 1157 O O . GLY A 1 159 ? 50.099 -34.390 -15.307 1.00 51.00 159 GLY A O 1
ATOM 1158 N N . TYR A 1 160 ? 48.875 -32.621 -15.907 1.00 41.53 160 TYR A N 1
ATOM 1159 C CA . TYR A 1 160 ? 48.236 -32.484 -14.593 1.00 41.53 160 TYR A CA 1
ATOM 1160 C C . TYR A 1 160 ? 46.741 -32.217 -14.739 1.00 41.53 160 TYR A C 1
ATOM 1162 O O . TYR A 1 160 ? 46.296 -31.124 -15.081 1.00 41.53 160 TYR A O 1
ATOM 1170 N N . GLY A 1 161 ? 45.980 -33.290 -14.523 1.00 39.28 161 GLY A N 1
ATOM 1171 C CA . GLY A 1 161 ? 44.532 -33.270 -14.423 1.00 39.28 161 GLY A CA 1
ATOM 1172 C C . GLY A 1 161 ? 44.033 -32.689 -13.099 1.00 39.28 161 GLY A C 1
ATOM 1173 O O . GLY A 1 161 ? 44.772 -32.566 -12.128 1.00 39.28 161 GLY A O 1
ATOM 1174 N N . VAL A 1 162 ? 42.745 -32.358 -13.140 1.00 43.50 162 VAL A N 1
ATOM 1175 C CA . VAL A 1 162 ? 41.776 -32.156 -12.053 1.00 43.50 162 VAL A CA 1
ATOM 1176 C C . VAL A 1 162 ? 42.235 -32.420 -10.608 1.00 43.50 162 VAL A C 1
ATOM 1178 O O . VAL A 1 162 ? 42.487 -33.560 -10.218 1.00 43.50 162 VAL A O 1
ATOM 1181 N N . ALA A 1 163 ? 42.165 -31.358 -9.800 1.00 41.28 163 ALA A N 1
ATOM 1182 C CA . ALA A 1 163 ? 41.607 -31.337 -8.445 1.00 41.28 163 ALA A CA 1
ATOM 1183 C C . ALA A 1 163 ? 41.060 -29.930 -8.157 1.00 41.28 163 ALA A C 1
ATOM 1185 O O . ALA A 1 163 ? 41.764 -28.956 -8.510 1.00 41.28 163 ALA A O 1
#

pLDDT: mean 77.31, std 14.44, range [39.28, 93.19]

Secondary structure (DSSP, 8-state):
-HHHHHHHHHHHHHHHHHHHTT--HHHHHHHHHHHHHHHHHHHHHS-S-HHHHHHHHHHHHHHHHHHHHHHHHHTTT-HHHHHHHHHHHHHHHHHHHHHHHHHHHHHHHHHTTS-S--HHHHHHHHHHHHHHHHHHHHHHHHTT-STT-------TTS-----